Protein AF-A0A939Z3I8-F1 (afdb_monomer)

pLDDT: mean 92.15, std 7.05, range [50.41, 98.31]

Mean predicted aligned error: 5.74 Å

Secondary structure (DSSP, 8-state):
---------TT---HHHHHHHHHHHHHHHHSS-EEEEHHHHHTT----HHHHHTSSSPP-S--EE--GGGTS-HHHHHHHHHHHHHHHTTSTTTT-TTPEEEE----PPPPPPP--TTSB-SSTT-B--SGGGSS--SHHHHHHHHHHHHHHHHHTT-

Sequence (158 aa):
ALLVAKHFTEPFKDSNGYGESIAKLSNMLGGGVIVQRFGDLVRGRRSVEKRIQGSFLQPTLDATPGDLSLVIPKRILDDIVEMIYALDKIAPGTANDDTLLYGVEVKFYNMEVELDSNLETSAKGLFVIGDGSGVTHSLSHASASGVHVARVLLEDRL

Solvent-accessible surface area (backbone atoms only — not comparable to full-atom values): 9343 Å² total; per-residue (Å²): 135,93,81,80,90,80,87,77,55,85,94,57,82,57,66,62,62,52,45,50,50,38,47,52,45,27,34,71,76,35,78,40,41,24,28,27,29,45,41,32,54,79,68,74,40,64,29,44,64,74,60,50,74,69,33,94,54,80,82,90,64,94,52,32,55,26,51,61,77,83,43,42,59,66,70,61,47,48,55,50,54,53,47,38,54,55,43,21,78,79,46,76,68,56,63,31,50,59,34,77,44,76,35,75,85,75,83,80,82,65,71,65,57,72,57,52,99,71,32,34,35,92,53,86,95,44,69,54,53,26,55,79,20,40,85,29,90,44,74,67,50,18,50,49,41,48,56,48,39,55,49,54,61,54,60,80,73,112

Structure (mmCIF, N/CA/C/O backbone):
data_AF-A0A939Z3I8-F1
#
_entry.id   AF-A0A939Z3I8-F1
#
loop_
_atom_site.group_PDB
_atom_site.id
_atom_site.type_symbol
_atom_site.label_atom_id
_atom_site.label_alt_id
_atom_site.label_comp_id
_atom_site.label_asym_id
_atom_site.label_entity_id
_atom_site.label_seq_id
_atom_site.pdbx_PDB_ins_code
_atom_site.Cartn_x
_atom_site.Cartn_y
_atom_site.Cartn_z
_atom_site.occupancy
_atom_site.B_iso_or_equiv
_atom_site.auth_seq_id
_atom_site.auth_comp_id
_atom_site.auth_asym_id
_atom_site.auth_atom_id
_atom_site.pdbx_PDB_model_num
ATOM 1 N N . ALA A 1 1 ? 2.672 -4.866 2.746 1.00 84.75 1 ALA A N 1
ATOM 2 C CA . ALA A 1 1 ? 1.408 -4.184 2.414 1.00 84.75 1 ALA A CA 1
ATOM 3 C C . ALA A 1 1 ? 0.356 -5.232 2.070 1.00 84.75 1 ALA A C 1
ATOM 5 O O . ALA A 1 1 ? 0.713 -6.225 1.443 1.00 84.75 1 ALA A O 1
ATOM 6 N N . LEU A 1 2 ? -0.896 -5.033 2.491 1.00 91.75 2 LEU A N 1
ATOM 7 C CA . LEU A 1 2 ? -2.041 -5.781 1.965 1.00 91.75 2 LEU A CA 1
ATOM 8 C C . LEU A 1 2 ? -2.587 -4.995 0.778 1.00 91.75 2 LEU A C 1
ATOM 10 O O . LEU A 1 2 ? -3.007 -3.853 0.943 1.00 91.75 2 LEU A O 1
ATOM 14 N N . LEU A 1 3 ? -2.512 -5.580 -0.414 1.00 91.50 3 LEU A N 1
ATOM 15 C CA . LEU A 1 3 ? -2.880 -4.927 -1.665 1.00 91.50 3 LEU A CA 1
ATOM 16 C C . LEU A 1 3 ? -3.892 -5.791 -2.408 1.00 91.50 3 LEU A C 1
ATOM 18 O O . LEU A 1 3 ? -3.800 -7.017 -2.394 1.00 91.50 3 LEU A O 1
ATOM 22 N N . VAL A 1 4 ? -4.817 -5.132 -3.095 1.00 91.62 4 VAL A N 1
ATOM 23 C CA . VAL A 1 4 ? -5.793 -5.778 -3.972 1.00 91.62 4 VAL A CA 1
ATOM 24 C C . VAL A 1 4 ? -5.469 -5.368 -5.399 1.00 91.62 4 VAL A C 1
ATOM 26 O O . VAL A 1 4 ? -5.516 -4.185 -5.739 1.00 91.62 4 VAL A O 1
ATOM 29 N N . ALA A 1 5 ? -5.124 -6.342 -6.238 1.00 90.06 5 ALA A N 1
ATOM 30 C CA . ALA A 1 5 ? -4.904 -6.102 -7.657 1.00 90.06 5 ALA A CA 1
ATOM 31 C C . ALA A 1 5 ? -6.252 -5.965 -8.373 1.00 90.06 5 ALA A C 1
ATOM 33 O O . ALA A 1 5 ? -7.143 -6.803 -8.212 1.00 90.06 5 ALA A O 1
ATOM 34 N N . LYS A 1 6 ? -6.402 -4.919 -9.191 1.00 86.75 6 LYS A N 1
ATOM 35 C CA . LYS A 1 6 ? -7.608 -4.710 -9.991 1.00 86.75 6 LYS A CA 1
ATOM 36 C C . LYS A 1 6 ? -7.273 -4.645 -11.472 1.00 86.75 6 LYS A C 1
ATOM 38 O O . LYS A 1 6 ? -6.648 -3.699 -11.935 1.00 86.75 6 LYS A O 1
ATOM 43 N N . HIS A 1 7 ? -7.771 -5.630 -12.213 1.00 86.44 7 HIS A N 1
ATOM 44 C CA . HIS A 1 7 ? -7.828 -5.576 -13.667 1.00 86.44 7 HIS A CA 1
ATOM 45 C C . HIS A 1 7 ? -9.162 -4.958 -14.075 1.00 86.44 7 HIS A C 1
ATOM 47 O O . HIS A 1 7 ? -10.232 -5.481 -13.744 1.00 86.44 7 HIS A O 1
ATOM 53 N N . PHE A 1 8 ? -9.093 -3.806 -14.733 1.00 86.56 8 PHE A N 1
ATOM 54 C CA . PHE A 1 8 ? -10.256 -3.172 -15.333 1.00 86.56 8 PHE A CA 1
ATOM 55 C C . PHE A 1 8 ? -10.507 -3.746 -16.723 1.00 86.56 8 PHE A C 1
ATOM 57 O O . PHE A 1 8 ? -9.584 -4.161 -17.420 1.00 86.56 8 PHE A O 1
ATOM 64 N N . THR A 1 9 ? -11.776 -3.774 -17.106 1.00 87.56 9 THR A N 1
ATOM 65 C CA . THR A 1 9 ? -12.226 -4.169 -18.438 1.00 87.56 9 THR A CA 1
ATOM 66 C C . THR A 1 9 ? -12.892 -2.980 -19.115 1.00 87.56 9 THR A C 1
ATOM 68 O O . THR A 1 9 ? -13.225 -1.982 -18.469 1.00 87.56 9 THR A O 1
ATOM 71 N N . GLU A 1 10 ? -13.150 -3.117 -20.411 1.00 89.38 10 GLU A N 1
ATOM 72 C CA . GLU A 1 10 ? -13.944 -2.155 -21.171 1.00 89.38 10 GLU A CA 1
ATOM 73 C C . GLU A 1 10 ? -15.262 -1.796 -20.449 1.00 89.38 10 GLU A C 1
ATOM 75 O O . GLU A 1 10 ? -15.870 -2.664 -19.808 1.00 89.38 10 GLU A O 1
ATOM 80 N N . PRO A 1 11 ? -15.715 -0.528 -20.531 1.00 91.06 11 PRO A N 1
ATOM 81 C CA . PRO A 1 11 ? -15.151 0.569 -21.333 1.00 91.06 11 PRO A CA 1
ATOM 82 C C . PRO A 1 11 ? -14.021 1.360 -20.640 1.00 91.06 11 PRO A C 1
ATOM 84 O O . PRO A 1 11 ? -13.564 2.375 -21.163 1.00 91.06 11 PRO A O 1
ATOM 87 N N . PHE A 1 12 ? -13.607 0.964 -19.433 1.00 89.88 12 PHE A N 1
ATOM 88 C CA . PHE A 1 12 ? -12.672 1.743 -18.624 1.00 89.88 12 PHE A CA 1
ATOM 89 C C . PHE A 1 12 ? -11.212 1.447 -18.985 1.00 89.88 12 PHE A C 1
ATOM 91 O O . PHE A 1 12 ? -10.814 0.286 -19.054 1.00 89.88 12 PHE A O 1
ATOM 98 N N . LYS A 1 13 ? -10.406 2.501 -19.179 1.00 85.06 13 LYS A N 1
ATOM 99 C CA . LYS A 1 13 ? -9.003 2.389 -19.632 1.00 85.06 13 LYS A CA 1
ATOM 100 C C . LYS A 1 13 ? -7.989 3.170 -18.798 1.00 85.06 13 LYS A C 1
ATOM 102 O O . LYS A 1 13 ? -6.795 3.022 -19.026 1.00 85.06 13 LYS A O 1
ATOM 107 N N . ASP A 1 14 ? -8.435 3.979 -17.838 1.00 88.44 14 ASP A N 1
ATOM 108 C CA . ASP A 1 14 ? -7.561 4.887 -17.084 1.00 88.44 14 ASP A CA 1
ATOM 109 C C . ASP A 1 14 ? -7.320 4.416 -15.639 1.00 88.44 14 ASP A C 1
ATOM 111 O O . ASP A 1 14 ? -7.742 5.034 -14.658 1.00 88.44 14 ASP A O 1
ATOM 115 N N . SER A 1 15 ? -6.640 3.278 -15.492 1.00 87.31 15 SER A N 1
ATOM 116 C CA . SER A 1 15 ? -6.312 2.701 -14.178 1.00 87.31 15 SER A CA 1
ATOM 117 C C . SER A 1 15 ? -5.477 3.645 -13.303 1.00 87.31 15 SER A C 1
ATOM 119 O O . SER A 1 15 ? -5.661 3.675 -12.084 1.00 87.31 15 SER A O 1
ATOM 121 N N . ASN A 1 16 ? -4.594 4.439 -13.917 1.00 87.56 16 ASN A N 1
ATOM 122 C CA . ASN A 1 16 ? -3.763 5.404 -13.200 1.00 87.56 16 ASN A CA 1
ATOM 123 C C . ASN A 1 16 ? -4.613 6.557 -12.660 1.00 87.56 16 ASN A C 1
ATOM 125 O O . ASN A 1 16 ? -4.541 6.849 -11.468 1.00 87.56 16 ASN A O 1
ATOM 129 N N . GLY A 1 17 ? -5.499 7.138 -13.474 1.00 91.31 17 GLY A N 1
ATOM 130 C CA . GLY A 1 17 ? -6.425 8.177 -13.025 1.00 91.31 17 GLY A CA 1
ATOM 131 C C . GLY A 1 17 ? -7.364 7.706 -11.912 1.00 91.31 17 GLY A C 1
ATOM 132 O O . GLY A 1 17 ? -7.642 8.461 -10.976 1.00 91.31 17 GLY A O 1
ATOM 133 N N . TYR A 1 18 ? -7.795 6.438 -11.936 1.00 91.81 18 TYR A N 1
ATOM 134 C CA . TYR A 1 18 ? -8.544 5.838 -10.825 1.00 91.81 18 TYR A CA 1
ATOM 135 C C . TYR A 1 18 ? -7.723 5.809 -9.528 1.00 91.81 18 TYR A C 1
ATOM 137 O O . TYR A 1 18 ? -8.192 6.276 -8.487 1.00 91.81 18 TYR A O 1
ATOM 145 N N . GLY A 1 19 ? -6.487 5.306 -9.592 1.00 91.62 19 GLY A N 1
ATOM 146 C CA . GLY A 1 19 ? -5.583 5.255 -8.443 1.00 91.62 19 GLY A CA 1
ATOM 147 C C . GLY A 1 19 ? -5.257 6.645 -7.887 1.00 91.62 19 GLY A C 1
ATOM 148 O O . GLY A 1 19 ? -5.355 6.873 -6.681 1.00 91.62 19 GLY A O 1
ATOM 149 N N . GLU A 1 20 ? -4.953 7.607 -8.759 1.00 92.56 20 GLU A N 1
ATOM 150 C CA . GLU A 1 20 ? -4.740 9.001 -8.364 1.00 92.56 20 GLU A CA 1
ATOM 151 C C . GLU A 1 20 ? -5.964 9.608 -7.683 1.00 92.56 20 GLU A C 1
ATOM 153 O O . GLU A 1 20 ? -5.824 10.369 -6.728 1.00 92.56 20 GLU A O 1
ATOM 158 N N . SER A 1 21 ? -7.167 9.295 -8.164 1.00 93.25 21 SER A N 1
ATOM 159 C CA . SER A 1 21 ? 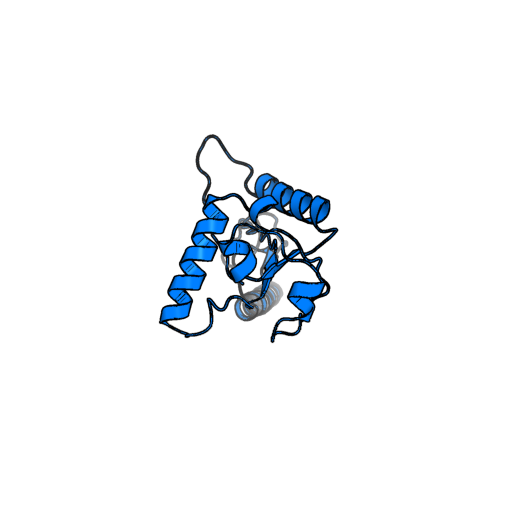-8.409 9.816 -7.589 1.00 93.25 21 SER A CA 1
ATOM 160 C C . SER A 1 21 ? -8.617 9.317 -6.160 1.00 93.25 21 SER A C 1
ATOM 162 O O . SER A 1 21 ? -8.979 10.105 -5.286 1.00 93.25 21 SER A O 1
ATOM 164 N N . ILE A 1 22 ? -8.308 8.044 -5.891 1.00 93.38 22 ILE A N 1
ATOM 165 C CA . ILE A 1 22 ? -8.330 7.484 -4.532 1.00 93.38 22 ILE A CA 1
ATOM 166 C C . ILE A 1 22 ? -7.303 8.192 -3.638 1.00 93.38 22 ILE A C 1
ATOM 168 O O . ILE A 1 22 ? -7.634 8.606 -2.525 1.00 93.38 22 ILE A O 1
ATOM 172 N N . ALA A 1 23 ? -6.075 8.389 -4.125 1.00 92.44 23 ALA A N 1
ATOM 173 C CA . ALA A 1 23 ? -5.033 9.085 -3.370 1.00 92.44 23 ALA A CA 1
ATOM 174 C C . ALA A 1 23 ? -5.416 10.548 -3.067 1.00 92.44 23 ALA A C 1
ATOM 176 O O . ALA A 1 23 ? -5.262 11.016 -1.938 1.00 92.44 23 ALA A O 1
ATOM 177 N N . LYS A 1 24 ? -5.985 11.261 -4.049 1.00 93.19 24 LYS A N 1
ATOM 178 C CA . LYS A 1 24 ? -6.505 12.629 -3.885 1.00 93.19 24 LYS A CA 1
ATOM 179 C C . LYS A 1 24 ? -7.612 12.680 -2.829 1.00 93.19 24 LYS A C 1
ATOM 181 O O . LYS A 1 24 ? -7.593 13.572 -1.983 1.00 93.19 24 LYS A O 1
ATOM 186 N N . LEU A 1 25 ? -8.532 11.714 -2.833 1.00 93.19 25 LEU A N 1
ATOM 187 C CA . LEU A 1 25 ? -9.602 11.623 -1.837 1.00 93.19 25 LEU A CA 1
ATOM 188 C C . LEU A 1 25 ? -9.054 11.342 -0.427 1.00 93.19 25 LEU A C 1
ATOM 190 O O . LEU A 1 25 ? -9.478 11.987 0.531 1.00 93.19 25 LEU A O 1
ATOM 194 N N . SER A 1 26 ? -8.061 10.454 -0.301 1.00 92.44 26 SER A N 1
ATOM 195 C CA . SER A 1 26 ? -7.358 10.202 0.967 1.00 92.44 26 SER A CA 1
ATOM 196 C C . SER A 1 26 ? -6.709 11.468 1.519 1.00 92.44 26 SER A C 1
ATOM 198 O O . SER A 1 26 ? -6.915 11.809 2.682 1.00 92.44 26 SER A O 1
ATOM 200 N N . ASN A 1 27 ? -5.993 12.215 0.676 1.00 92.94 27 ASN A N 1
ATOM 201 C CA . ASN A 1 27 ? -5.366 13.473 1.077 1.00 92.94 27 ASN A CA 1
ATOM 202 C C . ASN A 1 27 ? -6.398 14.536 1.477 1.00 92.94 27 ASN A C 1
ATOM 204 O O . ASN A 1 27 ? -6.180 15.261 2.442 1.00 92.94 27 ASN A O 1
ATOM 208 N N . MET A 1 28 ? -7.538 14.610 0.785 1.00 93.75 28 MET A N 1
ATOM 209 C CA . MET A 1 28 ? -8.613 15.550 1.115 1.00 93.75 28 MET A CA 1
ATOM 210 C C . MET A 1 28 ? -9.225 15.282 2.497 1.00 93.75 28 MET A C 1
ATOM 212 O O . MET A 1 28 ? -9.513 16.228 3.226 1.00 93.75 28 MET A O 1
ATOM 216 N N . LEU A 1 29 ? -9.433 14.012 2.863 1.00 91.81 29 LEU A N 1
ATOM 217 C CA . LEU A 1 29 ? -10.076 13.649 4.131 1.00 91.81 29 LEU A CA 1
ATOM 218 C C . LEU A 1 29 ? -9.095 13.542 5.305 1.00 91.81 29 LEU A C 1
ATOM 220 O O . LEU A 1 29 ? -9.461 13.851 6.440 1.00 91.81 29 LEU A O 1
ATOM 224 N N . GLY A 1 30 ? -7.874 13.074 5.047 1.00 89.81 30 GLY A N 1
ATOM 225 C CA . GLY A 1 30 ? -6.867 12.794 6.069 1.00 89.81 30 GLY A CA 1
ATOM 226 C C . GLY A 1 30 ? -5.747 13.827 6.174 1.00 89.81 30 GLY A C 1
ATOM 227 O O . GLY A 1 30 ? -4.986 13.770 7.133 1.00 89.81 30 GLY A O 1
ATOM 228 N N . GLY A 1 31 ? -5.599 14.738 5.205 1.00 90.19 31 GLY A N 1
ATOM 229 C CA . GLY A 1 31 ? -4.416 15.605 5.098 1.00 90.19 31 GLY A CA 1
ATOM 230 C C . GLY A 1 31 ? -3.120 14.845 4.775 1.00 90.19 31 GLY A C 1
ATOM 231 O O . GLY A 1 31 ? -2.037 15.407 4.895 1.00 90.19 31 GLY A O 1
ATOM 232 N N . GLY A 1 32 ? -3.230 13.567 4.396 1.00 89.88 32 GLY A N 1
ATOM 233 C CA . GLY A 1 32 ? -2.124 12.630 4.237 1.00 89.88 32 GLY A CA 1
ATOM 234 C C . GLY A 1 32 ? -2.596 11.189 4.446 1.00 89.88 32 GLY A C 1
ATOM 235 O O . GLY A 1 32 ? -3.706 10.822 4.045 1.00 89.88 32 GLY A O 1
ATOM 236 N N . VAL A 1 33 ? -1.759 10.375 5.093 1.00 94.44 33 VAL A N 1
ATOM 237 C CA . VAL A 1 33 ? -2.088 8.980 5.419 1.00 94.44 33 VAL A CA 1
ATOM 238 C C . VAL A 1 33 ? -3.141 8.929 6.523 1.00 94.44 33 VAL A C 1
ATOM 240 O O . VAL A 1 33 ? -3.034 9.606 7.544 1.00 94.44 33 VAL A O 1
ATOM 243 N N . ILE A 1 34 ? -4.154 8.095 6.320 1.00 96.50 34 ILE A N 1
ATOM 244 C CA . ILE A 1 34 ? -5.195 7.782 7.290 1.00 96.50 34 ILE A CA 1
ATOM 245 C C . ILE A 1 34 ? -4.797 6.521 8.053 1.00 96.50 34 ILE A C 1
ATOM 247 O O . ILE A 1 34 ? -4.410 5.516 7.455 1.00 96.50 34 ILE A O 1
ATOM 251 N N . VAL A 1 35 ? -4.951 6.556 9.375 1.00 97.31 35 VAL A N 1
ATOM 252 C CA . VAL A 1 35 ? -4.865 5.370 10.229 1.00 97.31 35 VAL A CA 1
ATOM 253 C C . VAL A 1 35 ? -6.240 5.022 10.798 1.00 97.31 35 VAL A C 1
ATOM 255 O O . VAL A 1 35 ? -6.985 5.891 11.259 1.00 97.31 35 VAL A O 1
ATOM 258 N N . GLN A 1 36 ? -6.596 3.741 10.778 1.00 97.75 36 GLN A N 1
ATOM 259 C CA . GLN A 1 36 ? -7.828 3.240 11.382 1.00 97.75 36 GLN A CA 1
ATOM 260 C C . GLN A 1 36 ? -7.572 1.905 12.070 1.00 97.75 36 GLN A C 1
ATOM 262 O O . GLN A 1 36 ? -6.877 1.041 11.540 1.00 97.75 36 GLN A O 1
ATOM 267 N N . ARG A 1 37 ? -8.150 1.720 13.257 1.00 97.69 37 ARG A N 1
ATOM 268 C CA . ARG A 1 37 ? -8.129 0.420 13.931 1.00 97.69 37 ARG A CA 1
ATOM 269 C C . ARG A 1 37 ? -9.047 -0.544 13.194 1.00 97.69 37 ARG A C 1
ATOM 271 O O . ARG A 1 37 ? -10.179 -0.179 12.870 1.00 97.69 37 ARG A O 1
ATOM 278 N N . PHE A 1 38 ? -8.607 -1.777 12.989 1.00 97.94 38 PHE A N 1
ATOM 279 C CA . PHE A 1 38 ? -9.379 -2.799 12.293 1.00 97.94 38 PHE A CA 1
ATOM 280 C C . PHE A 1 38 ? -10.747 -3.020 12.949 1.00 97.94 38 PHE A C 1
ATOM 282 O O . PHE A 1 38 ? -11.770 -3.045 12.267 1.00 97.94 38 PHE A O 1
ATOM 289 N N . GLY A 1 39 ? -10.807 -3.036 14.282 1.00 97.44 39 GLY A N 1
ATOM 290 C CA . GLY A 1 39 ? -12.071 -3.154 14.999 1.00 97.44 39 GLY A CA 1
ATOM 291 C C . GLY A 1 39 ? -13.024 -1.977 14.771 1.00 97.44 39 GLY A C 1
ATOM 292 O O . GLY A 1 39 ? -14.245 -2.149 14.766 1.00 97.44 39 GLY A O 1
ATOM 293 N N . ASP A 1 40 ? -12.500 -0.766 14.586 1.00 97.88 40 ASP A N 1
ATOM 294 C CA . ASP A 1 40 ? -13.332 0.396 14.269 1.00 97.88 40 ASP A CA 1
ATOM 295 C C . ASP A 1 40 ? -13.864 0.314 12.833 1.00 97.88 40 ASP A C 1
ATOM 297 O O . ASP A 1 40 ? -15.045 0.584 12.613 1.00 97.88 40 ASP A O 1
ATOM 301 N N . LEU A 1 41 ? -13.028 -0.143 11.896 1.00 97.88 41 LEU A N 1
ATOM 302 C CA . LEU A 1 41 ? -13.414 -0.386 10.509 1.00 97.88 41 LEU A CA 1
ATOM 303 C C . LEU A 1 41 ? -14.554 -1.409 10.403 1.00 97.88 41 LEU A C 1
ATOM 305 O O . LEU A 1 41 ? -15.580 -1.117 9.797 1.00 97.88 41 LEU A O 1
ATOM 309 N N . VAL A 1 42 ? -14.415 -2.575 11.043 1.00 97.81 42 VAL A N 1
ATOM 310 C CA . VAL A 1 42 ? -15.439 -3.641 11.032 1.00 97.81 42 VAL A CA 1
ATOM 311 C C . VAL A 1 42 ? -16.770 -3.155 11.617 1.00 97.81 42 VAL A C 1
ATOM 313 O O . VAL A 1 42 ? -17.841 -3.554 11.166 1.00 97.81 42 VAL A O 1
ATOM 316 N N . ARG A 1 43 ? -16.722 -2.251 12.602 1.00 97.00 43 ARG A N 1
ATOM 317 C CA . ARG A 1 43 ? -17.911 -1.636 13.216 1.00 97.00 43 ARG A CA 1
ATOM 318 C C . ARG A 1 43 ? -18.471 -0.455 12.414 1.00 97.00 43 ARG A C 1
ATOM 320 O O . ARG A 1 43 ? -19.411 0.182 12.884 1.00 97.00 43 ARG A O 1
ATOM 327 N N . GLY A 1 44 ? -17.896 -0.137 11.253 1.00 95.81 44 GLY A N 1
ATOM 328 C CA . GLY A 1 44 ? -18.335 0.962 10.395 1.00 95.81 44 GLY A CA 1
ATOM 329 C C . GLY A 1 44 ? -18.189 2.332 11.052 1.00 95.81 44 GLY A C 1
ATOM 330 O O . GLY A 1 44 ? -19.061 3.185 10.897 1.00 95.81 44 GLY A O 1
ATOM 331 N N . ARG A 1 45 ? -17.134 2.536 11.853 1.00 96.12 45 ARG A N 1
ATOM 332 C CA . ARG A 1 45 ? -16.889 3.817 12.521 1.00 96.12 45 ARG A CA 1
ATOM 333 C C . ARG A 1 45 ? -15.470 4.319 12.299 1.00 96.12 45 ARG A C 1
ATOM 335 O O . ARG A 1 45 ? -14.491 3.583 12.391 1.00 96.12 45 ARG A O 1
ATOM 342 N N . ARG A 1 46 ? -15.356 5.635 12.169 1.00 96.88 46 ARG A N 1
ATOM 343 C CA . ARG A 1 46 ? -14.089 6.367 12.202 1.00 96.88 46 ARG A CA 1
ATOM 344 C C . ARG A 1 46 ? -13.289 6.076 13.477 1.00 96.88 46 ARG A C 1
ATOM 346 O O . ARG A 1 46 ? -13.862 6.086 14.574 1.00 96.88 46 ARG A O 1
ATOM 353 N N . SER A 1 47 ? -11.972 5.901 13.365 1.00 97.69 47 SER A N 1
ATOM 354 C CA . SER A 1 47 ? -11.049 5.957 14.508 1.00 97.69 47 SER A CA 1
ATOM 355 C C . SER A 1 47 ? -10.756 7.405 14.907 1.00 97.69 47 SER A C 1
ATOM 357 O O . SER A 1 47 ? -10.702 8.304 14.073 1.00 97.69 47 SER A O 1
ATOM 359 N N . VAL A 1 48 ? -10.579 7.638 16.206 1.00 96.69 48 VAL A N 1
ATOM 360 C CA . VAL A 1 48 ? -10.238 8.957 16.765 1.00 96.69 48 VAL A CA 1
ATOM 361 C C . VAL A 1 48 ? -8.965 8.846 17.584 1.00 96.69 48 VAL A C 1
ATOM 363 O O . VAL A 1 48 ? -8.683 7.774 18.119 1.00 96.69 48 VAL A O 1
ATOM 366 N N . GLU A 1 49 ? -8.262 9.962 17.746 1.00 95.50 49 GLU A N 1
ATOM 367 C CA . GLU A 1 49 ? -6.987 10.054 18.465 1.00 95.50 49 GLU A CA 1
ATOM 368 C C . GLU A 1 49 ? -7.008 9.317 19.812 1.00 95.50 49 GLU A C 1
ATOM 370 O O . GLU A 1 49 ? -6.237 8.392 20.038 1.00 95.50 49 GLU A O 1
ATOM 375 N N . LYS A 1 50 ? -8.004 9.607 20.660 1.00 95.88 50 LYS A N 1
ATOM 376 C CA . LYS A 1 50 ? -8.172 8.960 21.973 1.00 95.88 50 LYS A CA 1
ATOM 377 C C . LYS A 1 50 ? -8.256 7.426 21.902 1.00 95.88 50 LYS A C 1
ATOM 379 O O . LYS A 1 50 ? -7.824 6.746 22.824 1.00 95.88 50 LYS A O 1
ATOM 384 N N . ARG A 1 51 ? -8.847 6.872 20.838 1.00 94.38 51 ARG A N 1
ATOM 385 C CA . ARG A 1 51 ? -8.984 5.416 20.642 1.00 94.38 51 ARG A CA 1
ATOM 386 C C . ARG A 1 51 ? -7.697 4.774 20.131 1.00 94.38 51 ARG A C 1
ATOM 388 O O . ARG A 1 51 ? -7.463 3.613 20.446 1.00 94.38 51 ARG A O 1
ATOM 395 N N . ILE A 1 52 ? -6.909 5.510 19.349 1.00 95.31 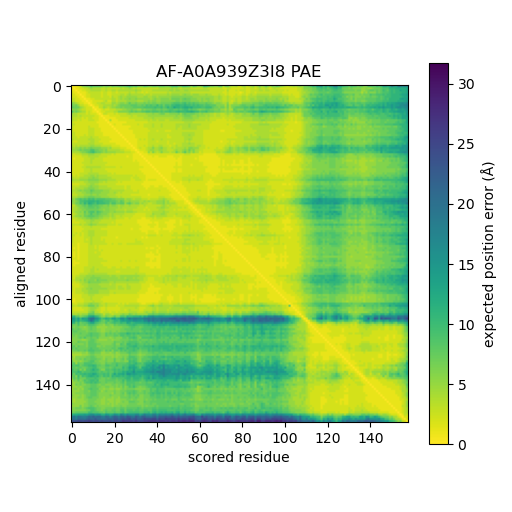52 ILE A N 1
ATOM 396 C CA . ILE A 1 52 ? -5.582 5.079 18.902 1.00 95.31 52 ILE A CA 1
ATOM 397 C C . ILE A 1 52 ? -4.617 5.099 20.089 1.00 95.31 52 ILE A C 1
ATOM 399 O O . ILE A 1 52 ? -3.976 4.096 20.353 1.00 95.31 52 ILE A O 1
ATOM 403 N N . GLN A 1 53 ? -4.598 6.177 20.874 1.00 92.94 53 GLN A N 1
ATOM 404 C CA . GLN A 1 53 ? -3.754 6.294 22.071 1.00 92.94 53 GLN A CA 1
ATOM 405 C C . GLN A 1 53 ? -4.116 5.294 23.179 1.00 92.94 53 GLN A C 1
ATOM 407 O O . GLN A 1 53 ? -3.263 4.919 23.975 1.00 92.94 53 GLN A O 1
ATOM 412 N N . GLY A 1 54 ? -5.384 4.875 23.251 1.00 91.12 54 GLY A N 1
ATOM 413 C CA . GLY A 1 54 ? -5.843 3.836 24.178 1.00 91.12 54 GLY A CA 1
ATOM 414 C C . GLY A 1 54 ? -5.631 2.400 23.685 1.00 91.12 54 GLY A C 1
ATOM 415 O O . GLY A 1 54 ? -6.061 1.479 24.373 1.00 91.12 54 GLY A O 1
ATOM 416 N N . SER A 1 55 ? -5.046 2.213 22.498 1.00 89.00 55 SER A N 1
ATOM 417 C CA . SER A 1 55 ? -4.683 0.904 21.943 1.00 89.00 55 SER A CA 1
ATOM 418 C C . SER A 1 55 ? -3.419 0.360 22.611 1.00 89.00 55 SER A C 1
ATOM 420 O O . SER A 1 55 ? -2.577 1.119 23.087 1.00 89.00 55 SER A O 1
ATOM 422 N N . PHE A 1 56 ? -3.241 -0.961 22.584 1.00 90.75 56 PHE A N 1
ATOM 423 C CA . PHE A 1 56 ? -1.970 -1.594 22.955 1.00 90.75 56 PHE A CA 1
ATOM 424 C C . PHE A 1 56 ? -0.854 -1.381 21.919 1.00 90.75 56 PHE A C 1
ATOM 426 O O . PHE A 1 56 ? 0.305 -1.690 22.196 1.00 90.75 56 PHE A O 1
ATOM 433 N N . LEU A 1 57 ? -1.189 -0.886 20.722 1.00 92.00 57 LEU A N 1
ATOM 434 C CA . LEU A 1 57 ? -0.233 -0.627 19.648 1.00 92.00 57 LEU A CA 1
ATOM 435 C C . LEU A 1 57 ? 0.189 0.842 19.613 1.00 92.00 57 LEU A C 1
ATOM 437 O O . LEU A 1 57 ? -0.644 1.745 19.658 1.00 92.00 57 LEU A O 1
ATOM 441 N N . GLN A 1 58 ? 1.491 1.064 19.435 1.00 91.00 58 GLN A N 1
ATOM 442 C CA . GLN A 1 58 ? 2.062 2.382 19.178 1.00 91.00 58 GLN A CA 1
ATOM 443 C C . GLN A 1 58 ? 2.130 2.626 17.662 1.00 91.00 58 GLN A C 1
ATOM 445 O O . GLN A 1 58 ? 2.799 1.858 16.964 1.00 91.00 58 GLN A O 1
ATOM 450 N N . PRO A 1 59 ? 1.494 3.688 17.131 1.00 93.19 59 PRO A N 1
ATOM 451 C CA . PRO A 1 59 ? 1.635 4.041 15.726 1.00 93.19 59 PRO A CA 1
ATOM 452 C C . PRO A 1 59 ? 3.091 4.329 15.337 1.00 93.19 59 PRO A C 1
ATOM 454 O O . PRO A 1 59 ? 3.803 5.015 16.069 1.00 93.19 59 PRO A O 1
ATOM 457 N N . THR A 1 60 ? 3.520 3.838 14.171 1.00 92.50 60 THR A N 1
ATOM 458 C CA . THR A 1 60 ? 4.900 4.006 13.663 1.00 92.50 60 THR A CA 1
ATOM 459 C C . THR A 1 60 ? 5.035 5.065 12.570 1.00 92.50 60 THR A C 1
ATOM 461 O O . THR A 1 60 ? 6.145 5.371 12.145 1.00 92.50 60 THR A O 1
ATOM 464 N N . LEU A 1 61 ? 3.914 5.595 12.085 1.00 93.69 61 LEU A N 1
ATOM 465 C CA . LEU A 1 61 ? 3.837 6.607 11.039 1.00 93.69 61 LEU A CA 1
ATOM 466 C C . LEU A 1 61 ? 2.979 7.768 11.543 1.00 93.69 61 LEU A C 1
ATOM 468 O O . LEU A 1 61 ? 1.954 7.528 12.183 1.00 93.69 61 LEU A O 1
ATOM 472 N N . ASP A 1 62 ? 3.389 8.996 11.226 1.00 91.94 62 ASP A N 1
ATOM 473 C CA . ASP A 1 62 ? 2.559 10.182 11.425 1.00 91.94 62 ASP A CA 1
ATOM 474 C C . ASP A 1 62 ? 1.369 10.128 10.457 1.00 91.94 62 ASP A C 1
ATOM 476 O O . ASP A 1 62 ? 1.528 10.235 9.238 1.00 91.94 62 ASP A O 1
ATOM 480 N N . ALA A 1 63 ? 0.190 9.831 10.997 1.00 95.06 63 ALA A N 1
ATOM 481 C CA . ALA A 1 63 ? -1.015 9.551 10.233 1.00 95.06 63 ALA A CA 1
ATOM 482 C C . ALA A 1 63 ? -2.252 10.027 10.994 1.00 95.06 63 ALA A C 1
ATOM 484 O O . ALA A 1 63 ? -2.347 9.906 12.216 1.00 95.06 63 ALA A O 1
ATOM 485 N N . THR A 1 64 ? -3.241 10.509 10.252 1.00 96.44 64 THR A N 1
ATOM 486 C CA . THR A 1 64 ? -4.467 11.073 10.813 1.00 96.44 64 THR A CA 1
ATOM 487 C C . THR A 1 64 ? -5.479 9.966 11.121 1.00 96.44 64 THR A C 1
ATOM 489 O O . THR A 1 64 ? -5.859 9.222 10.211 1.00 96.44 64 THR A O 1
ATOM 492 N N . PRO A 1 65 ? -6.007 9.854 12.355 1.00 96.94 65 PRO A N 1
ATOM 493 C CA . PRO A 1 65 ? -7.098 8.930 12.646 1.00 96.94 65 PRO A CA 1
ATOM 494 C C . PRO A 1 65 ? -8.347 9.233 11.807 1.00 96.94 65 PRO A C 1
ATOM 496 O O . PRO A 1 65 ? -8.900 10.345 11.834 1.00 96.94 65 PRO A O 1
ATOM 499 N N . GLY A 1 66 ? -8.823 8.234 11.070 1.00 96.38 66 GLY A N 1
ATOM 500 C CA . GLY A 1 66 ? -9.876 8.435 10.079 1.00 96.38 66 GLY A CA 1
ATOM 501 C C . GLY A 1 66 ? -10.725 7.203 9.806 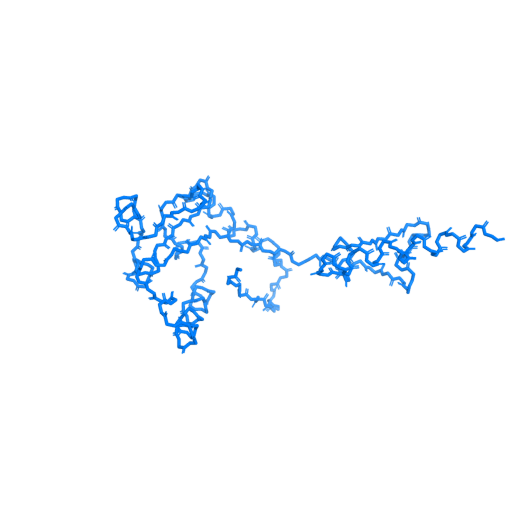1.00 96.38 66 GLY A C 1
ATOM 502 O O . GLY A 1 66 ? -10.864 6.315 10.652 1.00 96.38 66 GLY A O 1
ATOM 503 N N . ASP A 1 67 ? -11.365 7.224 8.640 1.00 96.69 67 ASP A N 1
ATOM 504 C CA . ASP A 1 67 ? -12.238 6.161 8.156 1.00 96.69 67 ASP A CA 1
ATOM 505 C C . ASP A 1 67 ? -11.845 5.780 6.727 1.00 96.69 67 ASP A C 1
ATOM 507 O O . ASP A 1 67 ? -12.101 6.518 5.774 1.00 96.69 67 ASP A O 1
ATOM 511 N N . LEU A 1 68 ? -11.201 4.624 6.588 1.00 97.00 68 LEU A N 1
ATOM 512 C CA . LEU A 1 68 ? -10.750 4.089 5.311 1.00 97.00 68 LEU A CA 1
ATOM 513 C C . LEU A 1 68 ? -11.927 3.732 4.396 1.00 97.00 68 LEU A C 1
ATOM 515 O O . LEU A 1 68 ? -11.760 3.732 3.179 1.00 97.00 68 LEU A O 1
ATOM 519 N N . SER A 1 69 ? -13.126 3.495 4.939 1.00 96.25 69 SER A N 1
ATOM 520 C CA . SER A 1 69 ? -14.313 3.182 4.132 1.00 96.25 69 SER A CA 1
ATOM 521 C C . SER A 1 69 ? -14.842 4.365 3.320 1.0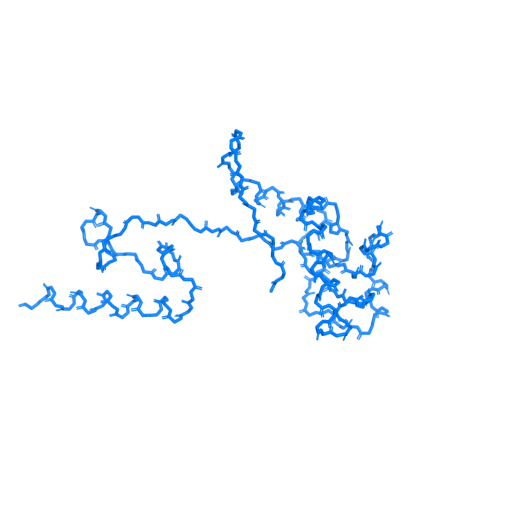0 96.25 69 SER A C 1
ATOM 523 O O . SER A 1 69 ? -15.574 4.165 2.352 1.00 96.25 69 SER A O 1
ATOM 525 N N . LEU A 1 70 ? -14.428 5.591 3.660 1.00 95.00 70 LEU A N 1
ATOM 526 C CA . LEU A 1 70 ? -14.754 6.793 2.892 1.00 95.00 70 LEU A CA 1
ATOM 527 C C . LEU A 1 70 ? -13.830 7.006 1.686 1.00 95.00 70 LEU A C 1
ATOM 529 O O . LEU A 1 70 ? -14.158 7.803 0.812 1.00 95.00 70 LEU A O 1
ATOM 533 N N . VAL A 1 71 ? -12.679 6.327 1.643 1.00 94.50 71 VAL A N 1
ATOM 534 C CA . VAL A 1 71 ? -11.644 6.534 0.613 1.00 94.50 71 VAL A CA 1
ATOM 535 C C . VAL A 1 71 ? -11.394 5.285 -0.227 1.00 94.50 71 VAL A C 1
ATOM 537 O O . VAL A 1 71 ? -11.125 5.397 -1.420 1.00 94.50 71 VAL A O 1
ATOM 540 N N . ILE A 1 72 ? -11.504 4.094 0.370 1.00 95.12 72 ILE A N 1
ATOM 541 C CA . ILE A 1 72 ? -11.332 2.815 -0.316 1.00 95.12 72 ILE A CA 1
ATOM 542 C C . ILE A 1 72 ? -12.692 2.347 -0.848 1.00 95.12 72 ILE A C 1
ATOM 544 O O . ILE A 1 72 ? -13.630 2.163 -0.071 1.00 95.12 72 ILE A O 1
ATOM 548 N N . PRO A 1 73 ? -12.812 2.078 -2.158 1.00 94.75 73 PRO A N 1
ATOM 549 C CA . PRO A 1 73 ? -14.023 1.510 -2.735 1.00 94.75 73 PRO A CA 1
ATOM 550 C C . PRO A 1 73 ? -14.408 0.185 -2.073 1.00 94.75 73 PRO A C 1
ATOM 552 O O . PRO A 1 73 ? -13.564 -0.694 -1.89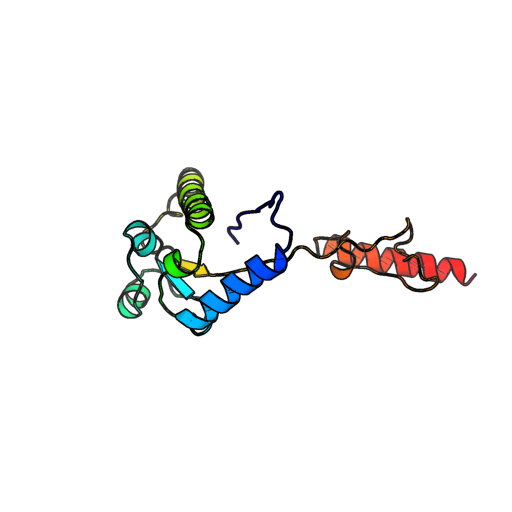5 1.00 94.75 73 PRO A O 1
ATOM 555 N N . LYS A 1 74 ? -15.702 0.020 -1.767 1.00 95.00 74 LYS A N 1
ATOM 556 C CA . LYS A 1 74 ? -16.248 -1.090 -0.963 1.00 95.00 74 LYS A CA 1
ATOM 557 C C . LYS A 1 74 ? -15.684 -2.464 -1.319 1.00 95.00 74 LYS A C 1
ATOM 559 O O . LYS A 1 74 ? -15.273 -3.188 -0.430 1.00 95.00 74 LYS A O 1
ATOM 564 N N . ARG A 1 75 ? -15.623 -2.805 -2.609 1.00 94.75 75 ARG A N 1
ATOM 565 C CA . ARG A 1 75 ? -15.126 -4.115 -3.051 1.00 94.75 75 ARG A CA 1
ATOM 566 C C . ARG A 1 75 ? -13.669 -4.364 -2.644 1.00 94.75 75 ARG A C 1
ATOM 568 O O . ARG A 1 75 ? -13.355 -5.440 -2.169 1.00 94.75 75 ARG A O 1
ATOM 575 N N . ILE A 1 76 ? -12.805 -3.361 -2.799 1.00 95.38 76 ILE A N 1
ATOM 576 C CA . ILE A 1 76 ? -11.390 -3.448 -2.402 1.00 95.38 76 ILE A CA 1
ATOM 577 C C . ILE A 1 76 ? -11.280 -3.549 -0.879 1.00 95.38 76 ILE A C 1
ATOM 579 O O . ILE A 1 76 ? -10.465 -4.304 -0.361 1.00 95.38 76 ILE A O 1
ATOM 583 N N . LEU A 1 77 ? -12.105 -2.788 -0.159 1.00 96.19 77 LEU A N 1
ATOM 584 C CA . LEU A 1 77 ? -12.136 -2.829 1.297 1.00 96.19 77 LEU A CA 1
ATOM 585 C C . LEU A 1 77 ? -12.570 -4.204 1.821 1.00 96.19 77 LEU A C 1
ATOM 587 O O . LEU A 1 77 ? -11.965 -4.707 2.762 1.00 96.19 77 LEU A O 1
ATOM 591 N N . ASP A 1 78 ? -13.579 -4.811 1.196 1.00 96.75 78 ASP A N 1
ATOM 592 C CA . ASP A 1 78 ? -14.053 -6.155 1.536 1.00 96.75 78 ASP A CA 1
ATOM 593 C C . ASP A 1 78 ? -12.962 -7.196 1.330 1.00 96.75 78 ASP A C 1
ATOM 595 O O . ASP A 1 78 ? -12.681 -7.954 2.253 1.00 96.75 78 ASP A O 1
ATOM 599 N N . ASP A 1 79 ? -12.286 -7.165 0.178 1.00 97.06 79 ASP A N 1
ATOM 600 C CA . ASP A 1 79 ? -11.173 -8.067 -0.121 1.00 97.06 79 ASP A CA 1
ATOM 601 C C . ASP A 1 79 ? -10.060 -7.951 0.953 1.00 97.06 79 ASP A C 1
ATOM 603 O O . ASP A 1 79 ? -9.495 -8.955 1.391 1.00 97.06 79 ASP A O 1
ATOM 607 N N . ILE A 1 80 ? -9.771 -6.734 1.444 1.00 96.75 80 ILE A N 1
ATOM 608 C CA . ILE A 1 80 ? -8.806 -6.503 2.537 1.00 96.75 80 ILE A CA 1
ATOM 609 C C . ILE A 1 80 ? -9.309 -7.089 3.863 1.00 96.75 80 ILE A C 1
ATOM 611 O O . ILE A 1 80 ? -8.546 -7.753 4.566 1.00 96.75 80 ILE A O 1
ATOM 615 N N . VAL A 1 81 ? -10.571 -6.844 4.226 1.00 97.31 81 VAL A N 1
ATOM 616 C CA . VAL A 1 81 ? -11.163 -7.341 5.479 1.00 97.31 81 VAL A CA 1
ATOM 617 C C . VAL A 1 81 ? -11.210 -8.871 5.487 1.00 97.31 81 VAL A C 1
ATOM 619 O O . VAL A 1 81 ? -10.804 -9.492 6.470 1.00 97.31 81 VAL A O 1
ATOM 622 N N . GLU A 1 82 ? -11.641 -9.489 4.387 1.00 97.75 82 GLU A N 1
ATOM 623 C CA . GLU A 1 82 ? -11.646 -10.943 4.214 1.00 97.75 82 GLU A CA 1
ATOM 624 C C . GLU A 1 82 ? -10.232 -11.525 4.321 1.00 97.75 82 GLU A C 1
ATOM 626 O O . GLU A 1 82 ? -10.028 -12.526 5.013 1.00 97.75 82 GLU A O 1
ATOM 631 N N . MET A 1 83 ? -9.238 -10.869 3.713 1.00 97.50 83 MET A N 1
ATOM 632 C CA . MET A 1 83 ? -7.840 -11.286 3.804 1.00 97.50 83 MET A CA 1
ATOM 633 C C . MET A 1 83 ? -7.295 -11.196 5.235 1.00 97.50 83 MET A C 1
ATOM 635 O O . MET A 1 83 ? -6.598 -12.108 5.673 1.00 97.50 83 MET A O 1
ATOM 639 N N . ILE A 1 84 ? -7.626 -10.149 5.997 1.00 97.88 84 ILE A N 1
ATOM 640 C CA . ILE A 1 84 ? -7.221 -10.026 7.409 1.00 97.88 84 ILE A CA 1
ATOM 641 C C . ILE A 1 84 ? -7.796 -11.183 8.236 1.00 97.88 84 ILE A C 1
ATOM 643 O O . ILE A 1 84 ? -7.064 -11.809 9.003 1.00 97.88 84 ILE A O 1
ATOM 647 N N . TYR A 1 85 ? -9.072 -11.530 8.040 1.00 98.31 85 TYR A N 1
ATOM 648 C CA . TYR A 1 85 ? -9.672 -12.694 8.701 1.00 98.31 85 TYR A CA 1
ATOM 649 C C . TYR A 1 85 ? -9.067 -14.026 8.241 1.00 98.31 85 TYR A C 1
ATOM 651 O O . TYR A 1 85 ? -8.954 -14.958 9.036 1.00 98.31 85 TYR A O 1
ATOM 659 N N . ALA A 1 86 ? -8.676 -14.148 6.972 1.00 98.00 86 ALA A N 1
ATOM 660 C CA . ALA A 1 86 ? -7.978 -15.331 6.479 1.00 98.00 86 ALA A CA 1
ATOM 661 C C . ALA A 1 86 ? -6.579 -15.459 7.102 1.00 98.00 86 ALA A C 1
ATOM 663 O O . ALA A 1 86 ? -6.201 -16.549 7.532 1.00 98.00 86 ALA A O 1
ATOM 664 N N . LEU A 1 87 ? -5.841 -14.351 7.206 1.00 97.56 87 LEU A N 1
ATOM 665 C CA . LEU A 1 87 ? -4.529 -14.301 7.847 1.00 97.56 87 LEU A CA 1
ATOM 666 C C . LEU A 1 87 ? -4.601 -14.620 9.333 1.00 97.56 87 LEU A C 1
ATOM 668 O O . LEU A 1 87 ? -3.717 -15.304 9.831 1.00 97.56 87 LEU A O 1
ATOM 672 N N . ASP A 1 88 ? -5.660 -14.207 10.024 1.00 97.94 88 ASP A N 1
ATOM 673 C CA . ASP A 1 88 ? -5.853 -14.522 11.441 1.00 97.94 88 ASP A CA 1
ATOM 674 C C . ASP A 1 88 ? -5.905 -16.035 11.716 1.00 97.94 88 ASP A C 1
ATOM 676 O O . ASP A 1 88 ? -5.425 -16.501 12.745 1.00 97.94 88 ASP A O 1
ATOM 680 N N . LYS A 1 89 ? -6.385 -16.838 10.756 1.00 97.62 89 LYS A N 1
ATOM 681 C CA . LYS A 1 89 ? -6.364 -18.309 10.864 1.00 97.62 89 LYS A CA 1
ATOM 682 C C . LYS A 1 89 ? -4.950 -18.894 10.805 1.00 97.62 89 LYS A C 1
ATOM 684 O O . LYS A 1 89 ? -4.732 -19.998 11.296 1.00 97.62 89 LYS A O 1
ATOM 689 N N . ILE A 1 90 ? -4.014 -18.189 10.170 1.00 97.25 90 ILE A N 1
ATOM 690 C CA . ILE A 1 90 ? -2.617 -18.610 9.986 1.00 97.25 90 ILE A CA 1
ATOM 691 C C . ILE A 1 90 ? -1.734 -18.014 11.091 1.00 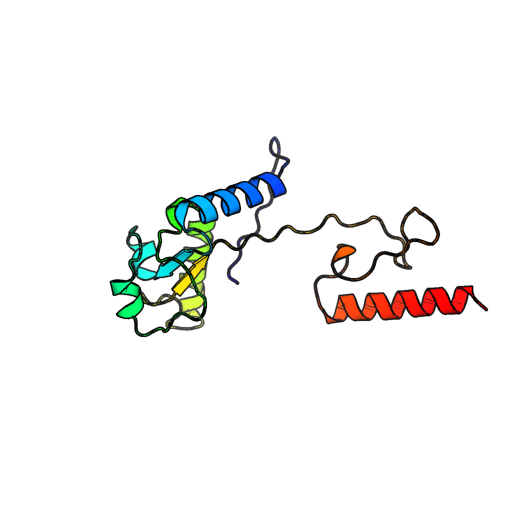97.25 90 ILE A C 1
ATOM 693 O O . ILE A 1 90 ? -0.855 -18.687 11.622 1.00 97.25 90 ILE A O 1
ATOM 697 N N . ALA A 1 91 ? -1.990 -16.758 11.447 1.00 96.50 91 ALA A N 1
ATOM 698 C CA . ALA A 1 91 ? -1.293 -15.980 12.457 1.00 96.50 91 ALA A CA 1
ATOM 699 C C . ALA A 1 91 ? -2.328 -15.333 13.401 1.00 96.50 91 ALA A C 1
ATOM 701 O O . ALA A 1 91 ? -2.742 -14.189 13.173 1.00 96.50 91 ALA A O 1
ATOM 702 N N . PRO A 1 92 ? -2.761 -16.061 14.449 1.00 96.12 92 PRO A N 1
ATOM 703 C CA . PRO A 1 92 ? -3.774 -15.585 15.385 1.00 96.12 92 PRO A CA 1
ATOM 704 C C . PRO A 1 92 ? -3.405 -14.247 16.024 1.00 96.12 92 PRO A C 1
ATOM 706 O O . PRO A 1 92 ? -2.291 -14.068 16.517 1.00 96.12 92 PRO A O 1
ATOM 709 N N . GLY A 1 93 ? -4.358 -13.318 16.032 1.00 94.88 93 GLY A N 1
ATOM 710 C CA . GLY A 1 93 ? -4.173 -11.946 16.503 1.00 94.88 93 GLY A CA 1
ATOM 711 C C . GLY A 1 93 ? -4.023 -10.927 15.373 1.00 94.88 93 GLY A C 1
ATOM 712 O O . GLY A 1 93 ? -4.016 -9.729 15.645 1.00 94.88 93 GLY A O 1
ATOM 713 N N . THR A 1 94 ? -3.969 -11.367 14.112 1.00 96.25 94 THR A N 1
ATOM 714 C CA . THR A 1 94 ? -3.955 -10.461 12.954 1.00 96.25 94 THR A CA 1
ATOM 715 C C . THR A 1 94 ? -5.244 -9.637 12.881 1.00 96.25 94 THR A C 1
ATOM 717 O O . THR A 1 94 ? -5.195 -8.428 12.652 1.00 96.25 94 THR A O 1
ATOM 720 N N . ALA A 1 95 ? -6.396 -10.260 13.149 1.00 97.31 95 ALA A N 1
ATOM 721 C CA . ALA A 1 95 ? -7.709 -9.611 13.142 1.00 97.31 95 ALA A CA 1
ATOM 722 C C . ALA A 1 95 ? -8.083 -8.966 14.494 1.00 97.31 95 ALA A C 1
ATOM 724 O O . ALA A 1 95 ? -9.267 -8.800 14.795 1.00 97.31 95 ALA A O 1
ATOM 725 N N . ASN A 1 96 ? -7.100 -8.613 15.332 1.00 97.00 96 ASN A N 1
ATOM 726 C CA . ASN A 1 96 ? -7.352 -7.929 16.598 1.00 97.00 96 ASN A CA 1
ATOM 727 C C . ASN A 1 96 ? -8.012 -6.556 16.368 1.00 97.00 96 ASN A C 1
ATOM 729 O O . ASN A 1 96 ? -7.693 -5.845 15.414 1.00 97.00 96 ASN A O 1
ATOM 733 N N . ASP A 1 97 ? -8.909 -6.159 17.273 1.00 96.06 97 ASP A N 1
ATOM 734 C CA . ASP A 1 97 ? -9.585 -4.859 17.224 1.00 96.06 97 ASP A CA 1
ATOM 735 C C . ASP A 1 97 ? -8.614 -3.674 17.156 1.00 96.06 97 ASP A C 1
ATOM 737 O O . ASP A 1 97 ? -8.933 -2.663 16.527 1.00 96.06 97 ASP A O 1
ATOM 741 N N . ASP A 1 98 ? -7.450 -3.803 17.787 1.00 96.25 98 ASP A N 1
ATOM 742 C CA . ASP A 1 98 ? -6.430 -2.767 17.885 1.00 96.25 98 ASP A CA 1
ATOM 743 C C . ASP A 1 98 ? -5.418 -2.779 16.732 1.00 96.25 98 ASP A C 1
ATOM 745 O O . ASP A 1 98 ? -4.637 -1.832 16.633 1.00 96.25 98 ASP A O 1
ATOM 749 N N . THR A 1 99 ? -5.462 -3.770 15.825 1.00 96.69 99 THR A N 1
ATOM 750 C CA . THR A 1 99 ? -4.640 -3.803 14.601 1.00 96.69 99 THR A CA 1
ATOM 751 C C . THR A 1 99 ? -4.789 -2.491 13.830 1.00 96.69 99 THR A C 1
ATOM 753 O O . THR A 1 99 ? -5.900 -2.085 13.492 1.00 96.69 99 THR A O 1
ATOM 756 N N . LEU A 1 100 ? -3.674 -1.818 13.537 1.00 97.25 100 LEU A N 1
ATOM 757 C CA . LEU A 1 100 ? -3.676 -0.534 12.834 1.00 97.25 100 LEU A CA 1
ATOM 758 C C . LEU A 1 100 ? -3.558 -0.735 11.323 1.00 97.25 100 LEU A C 1
ATOM 760 O O . LEU A 1 100 ? -2.602 -1.334 10.833 1.00 97.25 100 LEU A O 1
ATOM 764 N N . LEU A 1 101 ? -4.518 -0.186 10.586 1.00 97.00 101 LEU A N 1
ATOM 765 C CA . LEU A 1 101 ? -4.502 -0.110 9.133 1.00 97.00 101 LEU A CA 1
ATOM 766 C C . LEU A 1 101 ? -4.093 1.295 8.709 1.00 97.00 101 LEU A C 1
ATOM 768 O O . LEU A 1 101 ? -4.756 2.266 9.071 1.00 97.00 101 LEU A O 1
ATOM 772 N N . TYR A 1 102 ? -3.024 1.385 7.923 1.00 96.69 102 TYR A N 1
ATOM 773 C CA . TYR A 1 102 ? -2.552 2.624 7.312 1.00 96.69 102 TYR A CA 1
ATOM 774 C C . TYR A 1 102 ? -2.929 2.626 5.835 1.00 96.69 102 TYR A C 1
ATOM 776 O O . TYR A 1 102 ? -2.627 1.671 5.119 1.00 96.69 102 TYR A O 1
ATOM 784 N N . GLY A 1 103 ? -3.579 3.688 5.371 1.00 94.44 103 GLY A N 1
ATOM 785 C CA . GLY A 1 103 ? -3.988 3.809 3.979 1.00 94.44 103 GLY A CA 1
ATOM 786 C C . GLY A 1 103 ? -4.221 5.254 3.537 1.00 94.44 103 GLY A C 1
ATOM 787 O O . GLY A 1 103 ? -4.288 6.159 4.355 1.00 94.44 103 GLY A O 1
ATOM 788 N N . VAL A 1 104 ? -4.339 5.520 2.239 1.00 92.88 104 VAL A N 1
ATOM 789 C CA . VAL A 1 104 ? -4.313 4.535 1.144 1.00 92.88 104 VAL A CA 1
ATOM 790 C C . VAL A 1 104 ? -2.941 4.489 0.471 1.00 92.88 104 VAL A C 1
ATOM 792 O O . VAL A 1 104 ? -2.403 5.520 0.081 1.00 92.88 104 VAL A O 1
ATOM 795 N N . GLU A 1 105 ? -2.399 3.284 0.289 1.00 91.00 105 GLU A N 1
ATOM 796 C CA . GLU A 1 105 ? -1.244 3.050 -0.581 1.00 91.00 105 GLU A CA 1
ATOM 797 C C . GLU A 1 105 ? -1.742 2.708 -1.990 1.00 91.00 105 GLU A C 1
ATOM 799 O O . GLU A 1 105 ? -2.470 1.734 -2.183 1.00 91.00 105 GLU A O 1
ATOM 804 N N . VAL A 1 106 ? -1.346 3.510 -2.978 1.00 89.75 106 VAL A N 1
ATOM 805 C CA . VAL A 1 106 ? -1.629 3.251 -4.393 1.00 89.75 106 VAL A CA 1
ATOM 806 C C . VAL A 1 106 ? -0.312 2.959 -5.093 1.00 89.75 106 VAL A C 1
ATOM 808 O O . VAL A 1 106 ? 0.611 3.771 -5.054 1.00 89.75 106 VAL A O 1
ATOM 811 N N . LYS A 1 107 ? -0.228 1.794 -5.738 1.00 84.50 107 LYS A N 1
ATOM 812 C CA . LYS A 1 107 ? 0.905 1.421 -6.585 1.00 84.50 107 LYS A CA 1
ATOM 813 C C . LYS A 1 107 ? 0.476 1.424 -8.038 1.00 84.50 107 LYS A C 1
ATOM 815 O O . LYS A 1 107 ? -0.394 0.651 -8.433 1.00 84.50 107 LYS A O 1
ATOM 820 N N . PHE A 1 108 ? 1.118 2.280 -8.817 1.00 79.44 108 PHE A N 1
ATOM 821 C CA . PHE A 1 108 ? 1.017 2.256 -10.265 1.00 79.44 108 PHE A CA 1
ATOM 822 C C . PHE A 1 108 ? 2.021 1.224 -10.770 1.00 79.44 108 PHE A C 1
ATOM 824 O O . PHE A 1 108 ? 3.208 1.313 -10.458 1.00 79.44 108 PHE A O 1
ATOM 831 N N . TYR A 1 109 ? 1.547 0.212 -11.491 1.00 66.44 109 TYR A N 1
ATOM 832 C CA . TYR A 1 109 ? 2.457 -0.661 -12.222 1.00 66.44 109 TYR A CA 1
ATOM 833 C C . TYR A 1 109 ? 2.890 0.084 -13.485 1.00 66.44 109 TYR A C 1
ATOM 835 O O . TYR A 1 109 ? 2.048 0.598 -14.224 1.00 66.44 109 TYR A O 1
ATOM 843 N N . ASN A 1 110 ? 4.209 0.216 -13.645 1.00 62.03 110 ASN A N 1
ATOM 844 C CA . ASN A 1 110 ? 4.843 0.979 -14.716 1.00 62.03 110 ASN A CA 1
ATOM 845 C C . ASN A 1 110 ? 4.411 0.482 -16.099 1.00 62.03 110 ASN A C 1
ATOM 847 O O . ASN A 1 110 ? 4.079 -0.688 -16.284 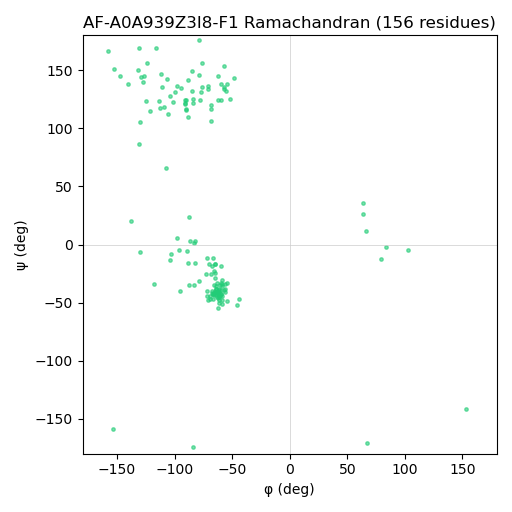1.00 62.03 110 ASN A O 1
ATOM 851 N N . MET A 1 111 ? 4.473 1.386 -17.077 1.00 66.50 111 MET A N 1
ATOM 852 C CA . MET A 1 111 ? 4.478 0.998 -18.484 1.00 66.50 111 MET A CA 1
ATOM 853 C C . MET A 1 111 ? 5.732 0.160 -18.741 1.00 66.50 111 MET A C 1
ATOM 855 O O . MET A 1 111 ? 6.838 0.607 -18.439 1.00 66.50 111 MET A O 1
ATOM 859 N N . GLU A 1 112 ? 5.556 -1.048 -19.266 1.00 78.44 112 GLU A N 1
ATOM 860 C CA . GLU A 1 112 ? 6.666 -1.854 -19.765 1.00 78.44 112 GLU A CA 1
ATOM 861 C C . GLU A 1 112 ? 7.214 -1.175 -21.021 1.00 78.44 112 GLU A C 1
ATOM 863 O O . GLU A 1 112 ? 6.473 -0.914 -21.973 1.00 78.44 112 GLU A O 1
ATOM 868 N N . VAL A 1 113 ? 8.491 -0.798 -20.985 1.00 88.12 113 VAL A N 1
ATOM 869 C CA . VAL A 1 113 ? 9.163 -0.218 -22.147 1.00 88.12 113 VAL A CA 1
ATOM 870 C C . VAL A 1 113 ? 9.468 -1.359 -23.111 1.00 88.12 113 VAL A C 1
ATOM 872 O O . VAL A 1 113 ? 9.928 -2.417 -22.691 1.00 88.12 113 VAL A O 1
ATOM 875 N N . GLU A 1 114 ? 9.217 -1.157 -24.402 1.00 91.38 114 GLU A N 1
ATOM 876 C CA . GLU A 1 114 ? 9.618 -2.129 -25.417 1.00 91.38 114 GLU A CA 1
ATOM 877 C C . GLU A 1 114 ? 11.149 -2.150 -25.518 1.00 91.38 114 GLU A C 1
ATOM 879 O O . GLU A 1 114 ? 11.776 -1.136 -25.845 1.00 91.38 114 GLU A O 1
ATOM 884 N N . LEU A 1 115 ? 11.735 -3.302 -25.192 1.00 93.69 115 LEU A N 1
ATOM 885 C CA . LEU A 1 115 ? 13.174 -3.519 -25.105 1.00 93.69 115 LEU A CA 1
ATOM 886 C C . LEU A 1 115 ? 13.570 -4.788 -25.858 1.00 93.69 115 LEU A C 1
ATOM 888 O O . LEU A 1 115 ? 12.800 -5.749 -25.929 1.00 93.69 115 LEU A O 1
ATOM 892 N N . ASP A 1 116 ? 14.788 -4.804 -26.385 1.00 93.88 116 ASP A N 1
ATOM 893 C CA . ASP A 1 116 ? 15.393 -6.012 -26.935 1.00 93.88 116 ASP A CA 1
ATOM 894 C C . ASP A 1 116 ? 16.064 -6.882 -25.848 1.00 93.88 116 ASP A C 1
ATOM 896 O O . ASP A 1 116 ? 15.981 -6.616 -24.645 1.00 93.88 116 ASP A O 1
ATOM 900 N N . SER A 1 117 ? 16.754 -7.951 -26.263 1.00 93.06 117 SER A N 1
ATOM 901 C CA . SER A 1 117 ? 17.452 -8.857 -25.340 1.00 93.06 117 SER A CA 1
ATOM 902 C C . SER A 1 117 ? 18.618 -8.216 -24.582 1.00 93.06 117 SER A C 1
ATOM 904 O O . SER A 1 117 ? 19.062 -8.788 -23.590 1.00 93.06 117 SER A O 1
ATOM 906 N N . ASN A 1 118 ? 19.111 -7.065 -25.042 1.00 94.06 118 ASN A N 1
ATOM 907 C CA . ASN A 1 118 ? 20.192 -6.301 -24.425 1.00 94.06 118 ASN A CA 1
ATOM 908 C C . ASN A 1 118 ? 19.666 -5.151 -23.555 1.00 94.06 118 ASN A C 1
ATOM 910 O O . ASN A 1 118 ? 20.461 -4.373 -23.026 1.00 94.06 118 ASN A O 1
ATOM 914 N N . LEU A 1 119 ? 18.342 -5.051 -23.379 1.00 94.50 119 LEU A N 1
ATOM 915 C CA . LEU A 1 119 ? 17.667 -3.952 -22.686 1.00 94.50 119 LEU A CA 1
ATOM 916 C C . LEU A 1 119 ? 17.843 -2.597 -23.395 1.00 94.50 119 LEU A C 1
ATOM 918 O O . LEU A 1 119 ? 17.783 -1.537 -22.759 1.00 94.50 119 LEU A O 1
ATOM 922 N N . GLU A 1 120 ? 18.064 -2.629 -24.710 1.00 95.88 120 GLU A N 1
ATOM 923 C CA . GLU A 1 120 ? 18.087 -1.454 -25.573 1.00 95.88 120 GLU A CA 1
ATOM 924 C C . GLU A 1 120 ? 16.671 -1.152 -26.076 1.00 95.88 120 GLU A C 1
ATOM 926 O O . GLU A 1 120 ? 15.881 -2.049 -26.375 1.00 95.88 120 GLU A O 1
ATOM 931 N N . THR A 1 121 ? 16.329 0.130 -26.152 1.00 95.31 121 THR A N 1
ATOM 932 C CA . THR A 1 121 ? 15.060 0.578 -26.740 1.00 95.31 121 THR A CA 1
ATOM 933 C C . THR A 1 121 ? 15.134 0.581 -28.269 1.00 95.31 121 THR A C 1
ATOM 935 O O . THR A 1 121 ? 16.196 0.431 -28.868 1.00 95.31 121 THR A O 1
ATOM 938 N N . SER A 1 122 ? 14.017 0.884 -28.932 1.00 94.62 122 SER A N 1
ATOM 939 C CA . SER A 1 122 ? 14.011 1.173 -30.375 1.00 94.62 122 SER A CA 1
ATOM 940 C C . SER A 1 122 ? 14.891 2.370 -30.778 1.00 94.62 122 SER A C 1
ATOM 942 O O . SER A 1 122 ? 15.260 2.501 -31.948 1.00 94.62 122 SER A O 1
ATOM 944 N N . ALA A 1 123 ? 15.253 3.243 -29.830 1.00 95.31 123 ALA A N 1
ATOM 945 C CA . ALA A 1 123 ? 16.235 4.296 -30.035 1.00 95.31 123 ALA A CA 1
ATOM 946 C C . ALA A 1 123 ? 17.646 3.770 -29.730 1.00 95.31 123 ALA A C 1
ATOM 948 O O . ALA A 1 123 ? 18.016 3.553 -28.577 1.00 95.31 123 ALA A O 1
ATOM 949 N N . LYS A 1 124 ? 18.455 3.621 -30.781 1.00 93.25 124 LYS A N 1
ATOM 950 C CA . LYS A 1 124 ? 19.826 3.114 -30.667 1.00 93.25 124 LYS A CA 1
ATOM 951 C C . LYS A 1 124 ? 20.676 3.959 -29.707 1.00 93.25 124 LYS A C 1
ATOM 953 O O . LYS A 1 124 ? 20.710 5.186 -29.806 1.00 93.25 124 LYS A O 1
ATOM 958 N N . GLY A 1 125 ? 21.406 3.293 -28.823 1.00 93.31 125 GLY A N 1
ATOM 959 C CA . GLY A 1 125 ? 22.232 3.859 -27.764 1.00 93.31 125 GLY A CA 1
ATOM 960 C C . GLY A 1 125 ? 21.462 4.212 -26.489 1.00 93.31 125 GLY A C 1
ATOM 961 O O . GLY A 1 125 ? 22.086 4.668 -25.530 1.00 93.31 125 GLY A O 1
ATOM 962 N N . LEU A 1 126 ? 20.137 4.022 -26.456 1.00 95.50 126 LEU A N 1
ATOM 963 C CA . LEU A 1 126 ? 19.309 4.271 -25.279 1.00 95.50 126 LEU A CA 1
ATOM 964 C C . LEU A 1 126 ? 18.891 2.948 -24.635 1.00 95.50 126 LEU A C 1
ATOM 966 O O . LEU A 1 126 ? 18.070 2.210 -25.177 1.00 95.50 126 LEU A O 1
ATOM 970 N N . PHE A 1 127 ? 19.419 2.706 -23.437 1.00 95.19 127 PHE A N 1
ATOM 971 C CA . PHE A 1 127 ? 19.132 1.532 -22.617 1.00 95.19 127 PHE A CA 1
ATOM 972 C C . PHE A 1 127 ? 18.251 1.915 -21.433 1.00 95.19 127 PHE A C 1
ATOM 974 O O . PHE A 1 127 ? 18.443 2.974 -20.828 1.00 95.19 127 PHE A O 1
ATOM 981 N N . VAL A 1 128 ? 17.321 1.036 -21.066 1.00 94.50 128 VAL A N 1
ATOM 982 C CA . VAL A 1 128 ? 16.477 1.218 -19.880 1.00 94.50 128 VAL A CA 1
ATOM 983 C C . VAL A 1 128 ? 16.620 -0.002 -18.981 1.00 94.50 128 VAL A C 1
ATOM 985 O O . VAL A 1 128 ? 16.391 -1.132 -19.393 1.00 94.50 128 VAL A O 1
ATOM 988 N N . ILE A 1 129 ? 17.008 0.237 -17.731 1.00 94.06 129 ILE A N 1
ATOM 989 C CA . ILE A 1 129 ? 17.315 -0.794 -16.733 1.00 94.06 129 ILE A CA 1
ATOM 990 C C . ILE A 1 129 ? 16.586 -0.509 -15.421 1.00 94.06 129 ILE A C 1
ATOM 992 O O . ILE A 1 129 ? 16.058 0.585 -15.207 1.00 94.06 129 ILE A O 1
ATOM 996 N N . GLY A 1 130 ? 16.598 -1.476 -14.507 1.00 91.12 130 GLY A N 1
ATOM 997 C CA . GLY A 1 130 ? 15.931 -1.347 -13.215 1.00 91.12 130 GLY A CA 1
ATOM 998 C C . GLY A 1 130 ? 14.413 -1.280 -13.332 1.00 91.12 130 GLY A C 1
ATOM 999 O O . GLY A 1 130 ? 13.850 -1.480 -14.404 1.00 91.12 130 GLY A O 1
ATOM 1000 N N . ASP A 1 131 ? 13.727 -0.978 -12.231 1.00 88.19 131 ASP A N 1
ATOM 1001 C CA . ASP A 1 131 ? 12.257 -1.061 -12.187 1.00 88.19 131 ASP A CA 1
ATOM 1002 C C . ASP A 1 131 ? 11.566 -0.049 -13.125 1.00 88.19 131 ASP A C 1
ATOM 1004 O O . ASP A 1 131 ? 10.400 -0.216 -13.486 1.00 88.19 131 ASP A O 1
ATOM 1008 N N . GLY A 1 132 ? 12.296 0.979 -13.576 1.00 84.62 132 GLY A N 1
ATOM 1009 C CA . GLY A 1 132 ? 11.843 1.917 -14.608 1.00 84.62 132 GLY A CA 1
ATOM 1010 C C . GLY A 1 132 ? 11.696 1.296 -16.002 1.00 84.62 132 GLY A C 1
ATOM 1011 O O . GLY A 1 132 ? 10.978 1.848 -16.825 1.00 84.62 132 GLY A O 1
ATOM 1012 N N . SER A 1 133 ? 12.324 0.145 -16.258 1.00 87.00 133 SER A N 1
ATOM 1013 C CA . SER A 1 133 ? 12.137 -0.625 -17.497 1.00 87.00 133 SER A CA 1
ATOM 1014 C C . SER A 1 133 ? 10.779 -1.327 -17.571 1.00 87.00 133 SER A C 1
ATOM 1016 O O . SER A 1 133 ? 10.296 -1.632 -18.657 1.00 87.00 133 SER A O 1
ATOM 1018 N N . GLY A 1 134 ? 10.171 -1.611 -16.416 1.00 83.75 134 GLY A N 1
ATOM 1019 C CA . GLY A 1 134 ? 8.993 -2.467 -16.305 1.00 83.75 134 GLY A CA 1
ATOM 1020 C C . GLY A 1 134 ? 9.286 -3.973 -16.348 1.00 83.75 134 GLY A C 1
ATOM 1021 O O . GLY A 1 134 ? 8.419 -4.734 -15.938 1.00 83.75 134 GLY A O 1
ATOM 1022 N N . VAL A 1 135 ? 10.497 -4.412 -16.727 1.00 82.25 135 VAL A N 1
ATOM 1023 C CA . VAL A 1 135 ? 10.873 -5.845 -16.746 1.00 82.25 135 VAL A CA 1
ATOM 1024 C C . VAL A 1 135 ? 11.445 -6.351 -15.415 1.00 82.25 135 VAL A C 1
ATOM 1026 O O . VAL A 1 135 ? 11.511 -7.559 -15.179 1.00 82.25 135 VAL A O 1
ATOM 1029 N N . THR A 1 136 ? 11.856 -5.452 -14.513 1.00 81.88 136 THR A N 1
ATOM 1030 C CA . THR A 1 136 ? 12.315 -5.811 -13.161 1.00 81.88 136 THR A CA 1
ATOM 1031 C C . THR A 1 136 ? 11.345 -5.331 -12.085 1.00 81.88 136 THR A C 1
ATOM 1033 O O . THR A 1 136 ? 10.710 -4.286 -12.212 1.00 81.88 136 THR A O 1
ATOM 1036 N N . HIS A 1 137 ? 11.238 -6.110 -11.004 1.00 80.88 137 HIS A N 1
ATOM 1037 C CA . HIS A 1 137 ? 10.349 -5.832 -9.865 1.00 80.88 137 HIS A CA 1
ATOM 1038 C C . HIS A 1 137 ? 11.030 -6.101 -8.513 1.00 80.88 137 HIS A C 1
ATOM 1040 O O . HIS A 1 137 ? 10.372 -6.376 -7.508 1.00 80.88 137 HIS A O 1
ATO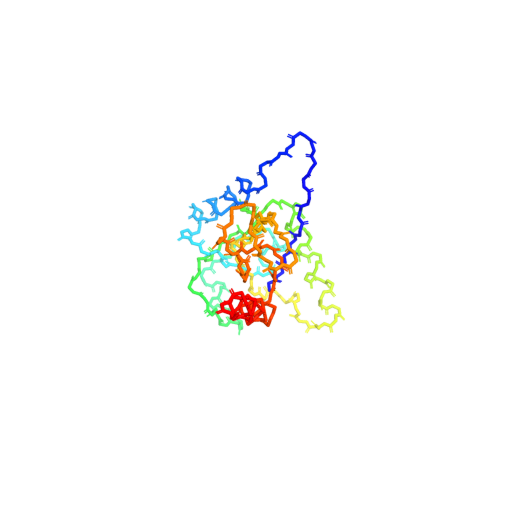M 1046 N N . SER A 1 138 ? 12.363 -6.123 -8.492 1.00 86.06 138 SER A N 1
ATOM 1047 C CA . SER A 1 138 ? 13.142 -6.416 -7.291 1.00 86.06 138 SER A CA 1
ATOM 1048 C C . SER A 1 138 ? 14.504 -5.742 -7.352 1.00 86.06 138 SER A C 1
ATOM 1050 O O . SER A 1 138 ? 15.090 -5.585 -8.422 1.00 86.06 138 SER A O 1
ATOM 1052 N N . LEU A 1 139 ? 15.056 -5.419 -6.180 1.00 90.50 139 LEU A N 1
ATOM 1053 C CA . LEU A 1 139 ? 16.393 -4.832 -6.066 1.00 90.50 139 LEU A CA 1
ATOM 1054 C C . LEU A 1 139 ? 17.469 -5.703 -6.727 1.00 90.50 139 LEU A C 1
ATOM 1056 O O . LEU A 1 139 ? 18.389 -5.178 -7.355 1.00 90.50 139 LEU A O 1
ATOM 1060 N N . SER A 1 140 ? 17.357 -7.028 -6.607 1.00 93.50 140 SER A N 1
ATOM 1061 C CA . SER A 1 140 ? 18.306 -7.957 -7.219 1.00 93.50 140 SER A CA 1
ATOM 1062 C C . SER A 1 140 ? 18.187 -7.968 -8.743 1.00 93.50 140 SER A C 1
ATOM 1064 O O . SER A 1 140 ? 19.213 -7.885 -9.414 1.00 93.50 140 SER A O 1
ATOM 1066 N N . HIS A 1 141 ? 16.970 -8.008 -9.299 1.00 91.88 141 HIS A N 1
ATOM 1067 C CA . HIS A 1 141 ? 16.766 -7.945 -10.750 1.00 91.88 141 HIS A CA 1
ATOM 1068 C C . HIS A 1 141 ? 17.198 -6.594 -11.318 1.00 91.88 141 HIS A C 1
ATOM 1070 O O . HIS A 1 141 ? 17.915 -6.555 -12.317 1.00 91.88 141 HIS A O 1
ATOM 1076 N N . ALA A 1 142 ? 16.846 -5.494 -10.649 1.00 92.31 142 ALA A N 1
ATOM 1077 C CA . ALA A 1 142 ? 17.271 -4.162 -11.048 1.00 92.31 142 ALA A CA 1
ATOM 1078 C C . ALA A 1 142 ? 18.803 -4.045 -11.068 1.00 92.31 142 ALA A C 1
ATOM 1080 O O . ALA A 1 142 ? 19.380 -3.587 -12.054 1.00 92.31 142 ALA A O 1
ATOM 1081 N N . SER A 1 143 ? 19.481 -4.559 -10.040 1.00 94.56 143 SER A N 1
ATOM 1082 C CA . SER A 1 143 ? 20.949 -4.573 -9.994 1.00 94.56 143 SER A CA 1
ATOM 1083 C C . SER A 1 143 ? 21.556 -5.441 -11.100 1.00 94.56 143 SER A C 1
ATOM 1085 O O . SER A 1 143 ? 22.505 -5.025 -11.764 1.00 94.56 143 SER A O 1
ATOM 1087 N N . ALA A 1 144 ? 20.996 -6.632 -11.334 1.00 94.88 144 ALA A N 1
ATOM 1088 C CA . ALA A 1 144 ? 21.460 -7.535 -12.382 1.00 94.88 144 ALA A CA 1
ATOM 1089 C C . ALA A 1 144 ? 21.324 -6.910 -13.779 1.00 94.88 144 ALA A C 1
ATOM 1091 O O . ALA A 1 144 ? 22.252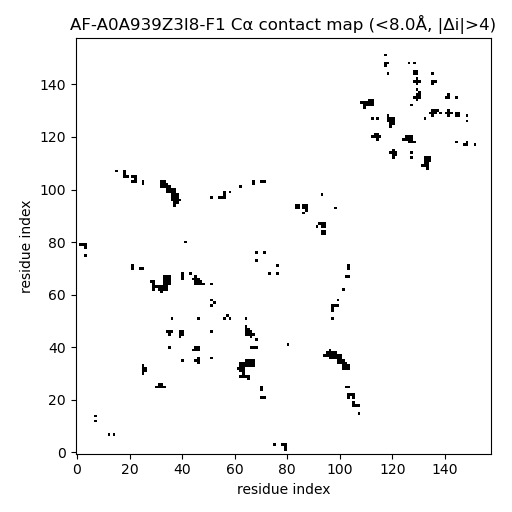 -7.021 -14.578 1.00 94.88 144 ALA A O 1
ATOM 1092 N N . SER A 1 145 ? 20.223 -6.200 -14.047 1.00 94.69 145 SER A N 1
ATOM 1093 C CA . SER A 1 145 ? 20.003 -5.506 -15.322 1.00 94.69 145 SER A CA 1
ATOM 1094 C C . SER A 1 145 ? 21.066 -4.435 -15.598 1.00 94.69 145 SER A C 1
ATOM 1096 O O . SER A 1 145 ? 21.584 -4.351 -16.709 1.00 94.69 145 SER A O 1
ATOM 1098 N N . GLY A 1 146 ? 21.487 -3.687 -14.571 1.00 95.25 146 GLY A N 1
ATOM 1099 C CA . GLY A 1 146 ? 22.564 -2.706 -14.709 1.00 95.25 146 GLY A CA 1
ATOM 1100 C C . GLY A 1 146 ? 23.921 -3.342 -15.004 1.00 95.25 146 GLY A C 1
ATOM 1101 O O . GLY A 1 146 ? 24.644 -2.877 -15.882 1.00 95.25 146 GLY A O 1
ATOM 1102 N N . VAL A 1 147 ? 24.253 -4.443 -14.321 1.00 96.25 147 VAL A N 1
ATOM 1103 C CA . VAL A 1 147 ? 25.484 -5.202 -14.605 1.00 96.25 147 VAL A CA 1
ATOM 1104 C C . VAL A 1 147 ? 25.456 -5.794 -16.015 1.00 96.25 147 VAL A C 1
ATOM 1106 O O . VAL A 1 147 ? 26.485 -5.814 -16.685 1.00 96.25 147 VAL A O 1
ATOM 1109 N N . HIS A 1 148 ? 24.296 -6.271 -16.467 1.00 95.31 148 HIS A N 1
ATOM 1110 C CA . HIS A 1 148 ? 24.122 -6.820 -17.806 1.00 95.31 148 HIS A CA 1
ATOM 1111 C C . HIS A 1 148 ? 24.396 -5.767 -18.888 1.00 95.31 148 HIS A C 1
ATOM 1113 O O . HIS A 1 148 ? 25.300 -5.968 -19.696 1.00 95.31 148 HIS A O 1
ATOM 1119 N N . VAL A 1 149 ? 23.724 -4.612 -18.840 1.00 95.75 149 VAL A N 1
ATOM 1120 C CA . VAL A 1 149 ? 23.942 -3.527 -19.817 1.00 95.75 149 VAL A CA 1
ATOM 1121 C C . VAL A 1 149 ? 25.374 -3.003 -19.775 1.00 95.75 149 VAL A C 1
ATOM 1123 O O . VAL A 1 149 ? 25.970 -2.752 -20.819 1.00 95.75 149 VAL A O 1
ATOM 1126 N N . ALA A 1 150 ? 25.979 -2.896 -18.588 1.00 96.25 150 ALA A N 1
ATOM 1127 C CA . ALA A 1 150 ? 27.378 -2.493 -18.477 1.00 96.25 150 ALA A CA 1
ATOM 1128 C C . ALA A 1 150 ? 28.329 -3.437 -19.236 1.00 96.25 150 ALA A C 1
ATOM 1130 O O . ALA A 1 150 ? 29.313 -2.970 -19.802 1.00 96.25 150 ALA A O 1
ATOM 1131 N N . ARG A 1 151 ? 28.047 -4.747 -19.270 1.00 96.12 151 ARG A N 1
ATOM 1132 C CA . ARG A 1 151 ? 28.845 -5.722 -20.032 1.00 96.12 151 ARG A CA 1
ATOM 1133 C C . ARG A 1 151 ? 28.628 -5.583 -21.535 1.00 96.12 151 ARG A C 1
ATOM 1135 O O . ARG A 1 151 ? 29.617 -5.521 -22.253 1.00 96.12 151 ARG A O 1
ATOM 1142 N N . VAL A 1 152 ? 27.377 -5.439 -21.979 1.00 94.81 152 VAL A N 1
ATOM 1143 C CA . VAL A 1 152 ? 27.037 -5.197 -23.395 1.00 94.81 152 VAL A CA 1
ATOM 1144 C C . VAL A 1 152 ? 27.792 -3.974 -23.929 1.00 94.81 152 VAL A C 1
ATOM 1146 O O . VAL A 1 152 ? 28.495 -4.055 -24.931 1.00 94.81 152 VAL A O 1
ATOM 1149 N N . LEU A 1 153 ? 27.756 -2.860 -23.190 1.00 94.50 153 LEU A N 1
ATOM 1150 C CA . LEU A 1 153 ? 28.445 -1.622 -23.571 1.00 94.50 153 LEU A CA 1
ATOM 1151 C C . LEU A 1 153 ? 29.978 -1.736 -23.600 1.00 94.50 153 LEU A C 1
ATOM 1153 O O . LEU A 1 153 ? 30.639 -0.925 -24.251 1.00 94.50 153 LEU A O 1
ATOM 1157 N N . LEU A 1 154 ? 30.556 -2.670 -22.841 1.00 94.75 154 LEU A N 1
ATOM 1158 C CA . LEU A 1 154 ? 31.998 -2.919 -22.841 1.00 94.75 154 LEU A CA 1
ATOM 1159 C C . LEU A 1 154 ? 32.420 -3.830 -23.998 1.00 94.75 154 LEU A C 1
ATOM 1161 O O . LEU A 1 154 ? 33.505 -3.623 -24.535 1.00 94.75 154 LEU A O 1
ATOM 1165 N N . GLU A 1 155 ? 31.584 -4.795 -24.384 1.00 89.75 155 GLU A N 1
ATOM 1166 C CA . GLU A 1 155 ? 31.821 -5.673 -25.537 1.00 89.75 155 GLU A CA 1
ATOM 1167 C C . GLU A 1 155 ? 31.752 -4.896 -26.859 1.00 89.75 155 GLU A C 1
ATOM 1169 O O . GLU A 1 155 ? 32.645 -5.046 -27.685 1.00 89.75 155 GLU A O 1
ATOM 1174 N N . ASP A 1 156 ? 30.795 -3.975 -27.013 1.00 75.31 156 ASP A N 1
ATOM 1175 C CA . ASP A 1 156 ? 30.653 -3.125 -28.212 1.00 75.31 156 ASP A CA 1
ATOM 1176 C C . ASP A 1 156 ? 31.808 -2.121 -28.428 1.00 75.31 156 ASP A C 1
ATOM 1178 O O . ASP A 1 156 ? 31.898 -1.470 -29.473 1.00 75.31 156 ASP A O 1
ATOM 1182 N N . ARG A 1 157 ? 32.676 -1.932 -27.425 1.00 63.56 157 ARG A N 1
ATOM 1183 C CA . ARG A 1 157 ? 33.822 -1.004 -27.470 1.00 63.56 157 ARG A CA 1
ATOM 1184 C C . ARG A 1 157 ? 35.148 -1.669 -27.859 1.00 63.56 157 ARG A C 1
ATOM 1186 O O . ARG A 1 157 ? 36.144 -0.948 -27.962 1.00 63.56 157 ARG A O 1
ATOM 1193 N N . LEU A 1 158 ? 35.172 -2.992 -28.024 1.00 50.41 158 LEU A N 1
ATOM 1194 C CA . LEU A 1 158 ? 36.338 -3.788 -28.430 1.00 50.41 158 LEU A CA 1
ATOM 1195 C C . LEU A 1 158 ? 36.249 -4.178 -29.909 1.00 50.41 158 LEU A C 1
ATOM 1197 O O . LEU A 1 158 ? 37.324 -4.190 -30.550 1.00 50.41 158 LEU A O 1
#

Radius of gyration: 21.13 Å; Cα contacts (8 Å, |Δi|>4): 204; chains: 1; bounding box: 55×34×55 Å

Nearest PDB structures (foldseek):
  3nlc-assembly1_A  TM=8.255E-01  e=3.708E-05  Vibrio parahaemolyticus
  6gnd-assembly2_E-2  TM=8.675E-01  e=9.472E-01  Clostridium acetobutylicum ATCC 824
  6gnd-assembly1_G  TM=8.697E-01  e=1.507E+00  Clostridium acetobutylicum ATCC 824
  6c8v-assembly1_A  TM=3.000E-01  e=2.100E+00  Methylorubrum extorquens

Foldseek 3Di:
DDFDDDDDDPPDDCPVVVLVQLQVQCCVFKVHKEKEFLLCQVVVHWFQPVNLVPAPDDDPDDTGGTHCPRRDPPVRVVVSNVVQVVVCVVPPPSSPRNNMDIDDDGDDQEDQADADPQQAHVDPPDHDAASNNSPDDDPVRRVVSVVSNVVVVVVVVD